Protein AF-A0A3D5E5B1-F1 (afdb_monomer)

Foldseek 3Di:
DDDDDDDDDDPDDDDDDPDPPPDPPPPDPDPDDDPDPDDFPLPDAFDKGPKAAQVDWDDDPNDIDRIWIAHSVGDIDD

Radius of gyration: 22.15 Å; Cα contacts (8 Å, |Δi|>4): 63; chains: 1; bounding box: 33×52×60 Å

Sequence (78 aa):
LLLITIFIGLSAKSQIILNNDTTVCGVQNFTLNAISSNVDSLVTDDVYTDVVDLGFDFDFYGNTYSKMLISSNGYVTF

pLDDT: mean 75.19, std 16.36, range [37.03, 97.0]

Secondary structure (DSSP, 8-state):
------------------SS-----------------S--S--STT-BPSPEEEEEEEEETTEEEEEEEEBTTS-EE-

Mean predicted aligned error: 16.44 Å

Solvent-accessible surface area (backbone atoms only — not comparable to full-atom values): 5713 Å² total; per-residue (Å²): 142,86,82,92,81,82,88,74,84,81,82,83,79,88,76,91,76,93,58,97,72,78,74,72,76,68,91,72,88,71,86,82,74,85,90,71,93,66,88,67,89,65,81,48,82,94,36,67,54,71,83,42,76,65,89,50,83,42,79,55,98,90,42,79,36,48,46,35,34,42,35,49,83,74,50,77,48,113

Structure (mmCIF, N/CA/C/O backbone):
data_AF-A0A3D5E5B1-F1
#
_entry.id   AF-A0A3D5E5B1-F1
#
loop_
_atom_site.group_PDB
_atom_site.id
_atom_site.type_symbol
_atom_site.label_atom_id
_atom_site.label_alt_id
_atom_site.label_comp_id
_atom_site.label_asym_id
_atom_site.label_entity_id
_atom_site.label_seq_id
_atom_site.pdbx_PDB_ins_code
_atom_site.Cartn_x
_atom_site.Cartn_y
_atom_site.Cartn_z
_atom_site.occupancy
_atom_site.B_iso_or_equiv
_atom_site.auth_seq_id
_atom_site.auth_comp_id
_atom_site.auth_asym_id
_atom_site.auth_atom_id
_atom_site.pdbx_PDB_model_num
ATOM 1 N N . LEU A 1 1 ? 0.106 42.079 45.941 1.00 49.34 1 LEU A N 1
ATOM 2 C CA . LEU A 1 1 ? -0.147 40.695 46.397 1.00 49.34 1 LEU A CA 1
ATOM 3 C C . LEU A 1 1 ? -1.341 40.139 45.622 1.00 49.34 1 LEU A C 1
ATOM 5 O O . LEU A 1 1 ? -2.457 40.277 46.094 1.00 49.34 1 LEU A O 1
ATOM 9 N N . LEU A 1 2 ? -1.123 39.623 44.410 1.00 37.03 2 LEU A N 1
ATOM 10 C CA . LEU A 1 2 ? -2.118 38.901 43.598 1.00 37.03 2 LEU A CA 1
ATOM 11 C C . LEU A 1 2 ? -1.404 38.460 42.310 1.00 37.03 2 LEU A C 1
ATOM 13 O O . LEU A 1 2 ? -0.749 39.297 41.704 1.00 37.03 2 LEU A O 1
ATOM 17 N N . LEU A 1 3 ? -1.438 37.246 41.783 1.00 43.41 3 LEU A N 1
ATOM 18 C CA . LEU A 1 3 ? -1.700 35.892 42.256 1.00 43.41 3 LEU A CA 1
ATOM 19 C C . LEU A 1 3 ? -1.047 35.038 41.150 1.00 43.41 3 LEU A C 1
ATOM 21 O O . LEU A 1 3 ? -1.310 35.253 39.968 1.00 43.41 3 LEU A O 1
ATOM 25 N N . ILE A 1 4 ? -0.141 34.138 41.520 1.00 56.19 4 ILE A N 1
ATOM 26 C CA . ILE A 1 4 ? 0.534 33.200 40.612 1.00 56.19 4 ILE A CA 1
ATOM 27 C C . ILE A 1 4 ? -0.498 32.222 40.034 1.00 56.19 4 ILE A C 1
ATOM 29 O O . ILE A 1 4 ? -1.255 31.640 40.802 1.00 56.19 4 ILE A O 1
ATOM 33 N N . THR A 1 5 ? -0.471 31.971 38.722 1.00 57.97 5 THR A N 1
ATOM 34 C CA . THR A 1 5 ? -1.044 30.759 38.092 1.00 57.97 5 THR A CA 1
ATOM 35 C C . THR A 1 5 ? -0.157 30.365 36.895 1.00 57.97 5 THR A C 1
ATOM 37 O O . THR A 1 5 ? -0.123 31.049 35.883 1.00 57.97 5 THR A O 1
ATOM 40 N N . ILE A 1 6 ? 0.883 29.554 37.122 1.00 56.34 6 ILE A N 1
ATOM 41 C CA . ILE A 1 6 ? 0.979 28.104 36.838 1.00 56.34 6 ILE A CA 1
ATOM 42 C C . ILE A 1 6 ? 0.689 27.749 35.363 1.00 56.34 6 ILE A C 1
ATOM 44 O O . ILE A 1 6 ? -0.458 27.561 34.971 1.00 56.34 6 ILE A O 1
ATOM 48 N N . PHE A 1 7 ? 1.755 27.555 34.575 1.00 55.47 7 PHE A N 1
ATOM 49 C CA . PHE A 1 7 ? 1.718 26.792 33.321 1.00 55.47 7 PHE A CA 1
ATOM 50 C C . PHE A 1 7 ? 1.705 25.296 33.661 1.00 55.47 7 PHE A C 1
ATOM 52 O O . PHE A 1 7 ? 2.737 24.722 34.006 1.00 55.47 7 PHE A O 1
ATOM 59 N N . ILE A 1 8 ? 0.532 24.666 33.599 1.00 61.03 8 ILE A N 1
ATOM 60 C CA . ILE A 1 8 ? 0.405 23.211 33.723 1.00 61.03 8 ILE A CA 1
ATOM 61 C C . ILE A 1 8 ? 0.631 22.622 32.329 1.00 61.03 8 ILE A C 1
ATOM 63 O O . ILE A 1 8 ? -0.102 22.937 31.393 1.00 61.03 8 ILE A O 1
ATOM 67 N N . GLY A 1 9 ? 1.668 21.797 32.179 1.00 62.06 9 GLY A N 1
ATOM 68 C CA . GLY A 1 9 ? 1.944 21.077 30.940 1.00 62.06 9 GLY A CA 1
ATOM 69 C C . GLY A 1 9 ? 0.797 20.128 30.596 1.00 62.06 9 GLY A C 1
ATOM 70 O O . GLY A 1 9 ? 0.506 19.201 31.349 1.00 62.06 9 GLY A O 1
ATOM 71 N N . LEU A 1 10 ? 0.151 20.350 29.454 1.00 58.69 10 LEU A N 1
A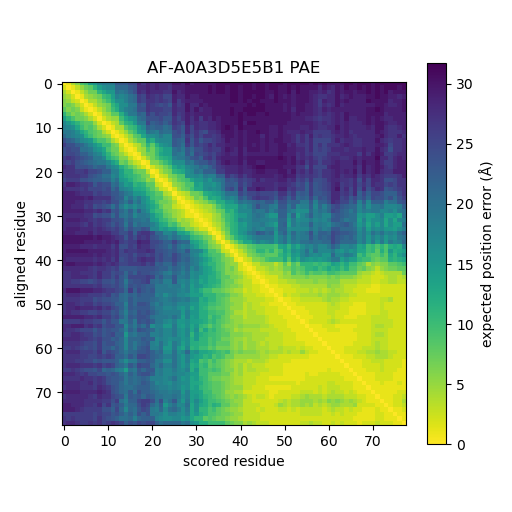TOM 72 C CA . LEU A 1 10 ? -0.825 19.418 28.904 1.00 58.69 10 LEU A CA 1
ATOM 73 C C . LEU A 1 10 ? -0.074 18.363 28.088 1.00 58.69 10 LEU A C 1
ATOM 75 O O . LEU A 1 10 ? 0.398 18.634 26.986 1.00 58.69 10 LEU A O 1
ATOM 79 N N . SER A 1 11 ? 0.035 17.145 28.621 1.00 63.06 11 SER A N 1
ATOM 80 C CA . SER A 1 11 ? 0.320 15.980 27.783 1.00 63.06 11 SER A CA 1
ATOM 81 C C . SER A 1 11 ? -0.964 15.636 27.032 1.00 63.06 11 SER A C 1
ATOM 83 O O . SER A 1 11 ? -1.895 15.071 27.604 1.00 63.06 11 SER A O 1
ATOM 85 N N . ALA A 1 12 ? -1.046 16.029 25.762 1.00 56.53 12 ALA A N 1
ATOM 86 C CA . ALA A 1 12 ? -2.148 15.635 24.898 1.00 56.53 12 ALA A CA 1
ATOM 87 C C . ALA A 1 12 ? -1.988 14.153 24.526 1.00 56.53 12 ALA A C 1
ATOM 89 O O . ALA A 1 12 ? -1.234 13.796 23.623 1.00 56.53 12 ALA A O 1
ATOM 90 N N . LYS A 1 13 ? -2.694 13.271 25.236 1.00 63.72 13 LYS A N 1
ATOM 91 C CA . LYS A 1 13 ? -2.970 11.913 24.759 1.00 63.72 13 LYS A CA 1
ATOM 92 C C . LYS A 1 13 ? -4.236 11.999 23.910 1.00 63.72 13 LYS A C 1
ATOM 94 O O . LYS A 1 13 ? -5.327 12.129 24.455 1.00 63.72 13 LYS A O 1
ATOM 99 N N . SER A 1 14 ? -4.094 11.986 22.587 1.00 50.03 14 SER A N 1
ATOM 100 C CA . SER A 1 14 ? -5.253 11.843 21.704 1.00 50.03 14 SER A CA 1
ATOM 101 C C . SER A 1 14 ? -5.626 10.366 21.611 1.00 50.03 14 SER A C 1
ATOM 103 O O . SER A 1 14 ? -4.831 9.556 21.138 1.00 50.03 14 SER A O 1
ATOM 105 N N . GLN A 1 15 ? -6.830 10.026 22.061 1.00 61.28 15 GLN A N 1
ATOM 106 C CA . GLN A 1 15 ? -7.543 8.831 21.628 1.00 61.28 15 GLN A CA 1
ATOM 107 C C . GLN A 1 15 ? -9.029 9.189 21.562 1.00 61.28 15 GLN A C 1
ATOM 109 O O . GLN A 1 15 ? -9.615 9.599 22.563 1.00 61.28 15 GLN A O 1
ATOM 114 N N . ILE A 1 16 ? -9.627 9.081 20.375 1.0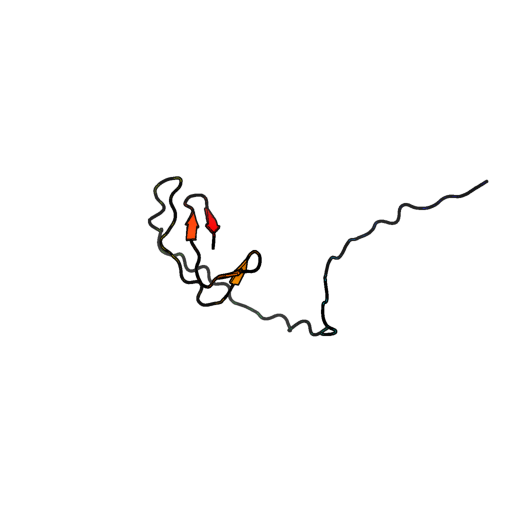0 58.62 16 ILE A N 1
ATOM 115 C CA . ILE A 1 16 ? -11.064 9.290 20.182 1.00 58.62 16 ILE A CA 1
ATOM 116 C C . ILE A 1 16 ? -11.732 7.925 20.336 1.00 58.62 16 ILE A C 1
ATOM 118 O O . ILE A 1 16 ? -11.556 7.044 19.499 1.00 58.62 16 ILE A O 1
ATOM 122 N N . ILE A 1 17 ? -12.462 7.749 21.434 1.00 60.81 17 ILE A N 1
ATOM 123 C CA . ILE A 1 17 ? -13.211 6.532 21.751 1.00 60.81 17 ILE A CA 1
ATOM 124 C C . ILE A 1 17 ? -14.679 6.808 21.399 1.00 60.81 17 ILE A C 1
ATOM 126 O O . ILE A 1 17 ? -15.346 7.576 22.089 1.00 60.81 17 ILE A O 1
ATOM 130 N N . LEU A 1 18 ? -15.168 6.237 20.293 1.00 64.12 18 LEU A N 1
ATOM 131 C CA . LEU A 1 18 ? -16.531 6.461 19.772 1.00 64.12 18 LEU A CA 1
ATOM 132 C C . LEU A 1 18 ? -17.573 5.463 20.328 1.00 64.12 18 LEU A C 1
ATOM 134 O O . LEU A 1 18 ? -18.745 5.525 19.966 1.00 64.12 18 LEU A O 1
ATOM 138 N N . ASN A 1 19 ? -17.170 4.561 21.226 1.00 65.69 19 ASN A N 1
ATOM 139 C CA . ASN A 1 19 ? -17.997 3.520 21.842 1.00 65.69 19 ASN A CA 1
ATOM 140 C C . ASN A 1 19 ? -17.404 3.104 23.204 1.00 65.69 19 ASN A C 1
ATOM 142 O O . ASN A 1 19 ? -16.197 3.178 23.382 1.00 65.69 19 ASN A O 1
ATOM 146 N N . ASN A 1 20 ? -18.214 2.629 24.165 1.00 58.81 20 ASN A N 1
ATOM 147 C CA . ASN A 1 20 ? -17.741 2.171 25.495 1.00 58.81 20 ASN A CA 1
ATOM 148 C C . ASN A 1 20 ? -16.944 0.844 25.449 1.00 58.81 20 ASN A C 1
ATOM 150 O O . ASN A 1 20 ? -16.909 0.080 26.414 1.00 58.81 20 ASN A O 1
ATOM 154 N N . ASP A 1 21 ? -16.339 0.540 24.307 1.00 62.22 21 ASP A N 1
ATOM 155 C CA . ASP A 1 21 ? -15.479 -0.613 24.158 1.00 62.22 21 ASP A CA 1
ATOM 156 C C . ASP A 1 21 ? -14.087 -0.250 24.669 1.00 62.22 21 ASP A C 1
ATOM 158 O O . ASP A 1 21 ? -13.287 0.416 24.015 1.00 62.22 21 ASP A O 1
ATOM 162 N N . THR A 1 22 ? -13.844 -0.635 25.915 1.00 65.44 22 THR A N 1
ATOM 163 C CA . THR A 1 22 ? -12.543 -0.520 26.577 1.00 65.44 22 THR A CA 1
ATOM 164 C C . THR A 1 22 ? -11.720 -1.794 26.413 1.00 65.44 22 THR A C 1
ATOM 166 O O . THR A 1 22 ? -10.656 -1.919 27.025 1.00 65.44 22 THR A O 1
ATOM 169 N N . THR A 1 23 ? -12.180 -2.751 25.594 1.00 67.88 23 THR A N 1
ATOM 170 C CA . THR A 1 23 ? -11.407 -3.954 25.317 1.00 67.88 23 THR A CA 1
ATOM 171 C C . THR A 1 23 ? -10.273 -3.598 24.366 1.00 67.88 23 THR A C 1
ATOM 173 O O . THR A 1 23 ? -10.392 -3.553 23.147 1.00 67.88 23 THR A O 1
ATOM 176 N N . VAL A 1 24 ? -9.112 -3.322 24.955 1.00 64.00 24 VAL A N 1
ATOM 177 C CA . VAL A 1 24 ? -7.854 -3.469 24.235 1.00 64.00 24 VAL A CA 1
ATOM 178 C C . VAL A 1 24 ? -7.789 -4.944 23.866 1.00 64.00 24 VAL A C 1
ATOM 180 O O . VAL A 1 24 ? -7.527 -5.782 24.732 1.00 64.00 24 VAL A O 1
ATOM 183 N N . CYS A 1 25 ? -8.091 -5.275 22.609 1.00 67.44 25 CYS A N 1
ATOM 184 C CA . CYS A 1 25 ? -7.786 -6.589 22.060 1.00 67.44 25 CYS A CA 1
ATOM 185 C C . CYS A 1 25 ? -6.352 -6.917 22.485 1.00 67.44 25 CYS A C 1
ATOM 187 O O . CYS A 1 25 ? -5.437 -6.130 22.226 1.00 67.44 25 CYS A O 1
ATOM 189 N N . GLY A 1 26 ? -6.173 -8.007 23.240 1.00 69.38 26 GLY A N 1
ATOM 190 C CA . GLY A 1 26 ? -4.872 -8.349 23.814 1.00 69.38 26 GLY A CA 1
ATOM 191 C C . GLY A 1 26 ? -3.803 -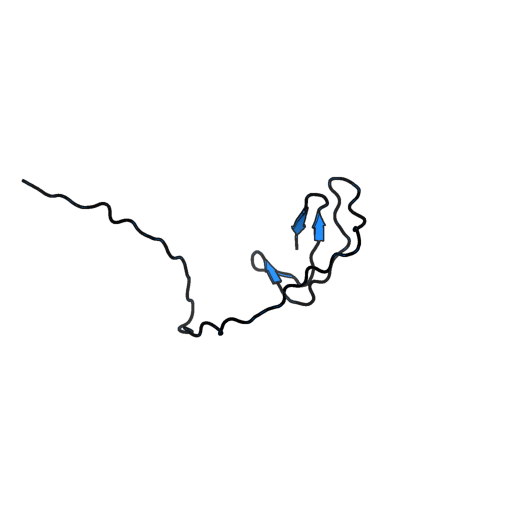8.368 22.727 1.00 69.38 26 GLY A C 1
ATOM 192 O O . GLY A 1 26 ? -4.134 -8.679 21.584 1.00 69.38 26 GLY A O 1
ATOM 193 N N . VAL A 1 27 ? -2.557 -8.023 23.081 1.00 67.62 27 VAL A N 1
ATOM 194 C CA . VAL A 1 27 ? -1.420 -7.905 22.150 1.00 67.62 27 VAL A CA 1
ATOM 195 C C . VAL A 1 27 ? -1.426 -9.077 21.167 1.00 67.62 27 VAL A C 1
ATOM 197 O O . VAL A 1 27 ? -1.050 -10.198 21.508 1.00 67.62 27 VAL A O 1
ATOM 200 N N . GLN A 1 28 ? -1.920 -8.818 19.955 1.00 68.62 28 GLN A N 1
ATOM 201 C CA . GLN A 1 28 ? -1.913 -9.788 18.876 1.00 68.62 28 GLN A CA 1
ATOM 202 C C . GLN A 1 28 ? -0.514 -9.734 18.281 1.00 68.62 28 GLN A C 1
ATOM 204 O O . GLN A 1 28 ? -0.108 -8.717 17.718 1.00 68.62 28 GLN A O 1
ATOM 209 N N . ASN A 1 29 ? 0.241 -10.819 18.424 1.00 68.12 29 ASN A N 1
ATOM 210 C CA . ASN A 1 29 ? 1.501 -10.954 17.714 1.00 68.12 29 ASN A CA 1
ATOM 211 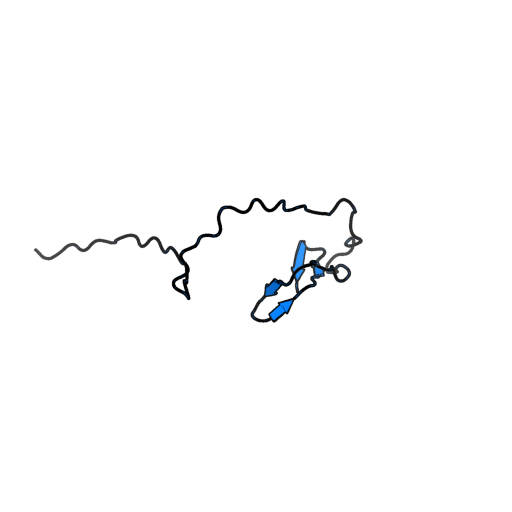C C . ASN A 1 29 ? 1.180 -11.224 16.244 1.00 68.12 29 ASN A C 1
ATOM 213 O O . ASN A 1 29 ? 0.920 -12.361 15.859 1.00 68.12 29 ASN A O 1
ATOM 217 N N . PHE A 1 30 ? 1.166 -10.167 15.436 1.00 64.75 30 PHE A N 1
ATOM 218 C CA . PHE A 1 30 ? 1.082 -10.288 13.989 1.00 64.75 30 PHE A CA 1
ATOM 219 C C . PHE A 1 30 ? 2.501 -10.389 13.434 1.00 64.75 30 PHE A C 1
ATOM 221 O O . PHE A 1 30 ? 3.313 -9.479 13.607 1.00 64.75 30 PHE A O 1
ATOM 228 N N . THR A 1 31 ? 2.830 -11.504 12.785 1.00 73.75 31 THR A N 1
ATOM 229 C CA . THR A 1 31 ? 4.098 -11.616 12.065 1.00 73.75 31 THR A CA 1
ATOM 230 C C . THR A 1 31 ? 3.983 -10.812 10.776 1.00 73.75 31 THR A C 1
ATOM 232 O O . THR A 1 31 ? 3.435 -11.281 9.781 1.00 73.75 31 THR A O 1
ATOM 235 N N . LEU A 1 32 ? 4.482 -9.576 10.806 1.00 56.88 32 LEU A N 1
ATOM 236 C CA . LEU A 1 32 ? 4.625 -8.745 9.617 1.00 56.88 32 LEU A CA 1
ATOM 237 C C . LEU A 1 32 ? 5.791 -9.293 8.789 1.00 56.88 32 LEU A C 1
ATOM 239 O O . LEU A 1 32 ? 6.955 -9.061 9.108 1.00 56.88 32 LEU A O 1
ATOM 243 N N . ASN A 1 33 ? 5.478 -10.054 7.745 1.00 62.28 33 ASN A N 1
ATOM 244 C CA . ASN A 1 33 ? 6.473 -10.510 6.783 1.00 62.28 33 ASN A CA 1
ATOM 245 C C . ASN A 1 33 ? 6.576 -9.487 5.652 1.00 62.28 33 ASN A C 1
ATOM 247 O O . ASN A 1 33 ? 5.622 -9.297 4.902 1.00 62.28 33 ASN A O 1
ATOM 251 N N . ALA A 1 34 ? 7.740 -8.860 5.496 1.00 56.25 34 ALA A N 1
ATOM 252 C CA . ALA A 1 34 ? 8.064 -8.159 4.262 1.00 56.25 34 ALA A CA 1
ATOM 253 C C . ALA A 1 34 ? 8.423 -9.211 3.203 1.00 56.25 34 ALA A C 1
ATOM 255 O O . ALA A 1 34 ? 9.528 -9.755 3.210 1.00 56.25 34 ALA A O 1
ATOM 256 N N . ILE A 1 35 ? 7.488 -9.544 2.312 1.00 57.09 35 ILE A N 1
ATOM 257 C CA . ILE A 1 35 ? 7.815 -10.346 1.130 1.00 57.09 35 ILE A CA 1
ATOM 258 C C . ILE A 1 35 ? 8.428 -9.395 0.104 1.00 57.09 35 ILE A C 1
ATOM 260 O O . ILE A 1 35 ? 7.724 -8.758 -0.668 1.00 57.09 35 ILE A O 1
ATOM 264 N N . SER A 1 36 ? 9.752 -9.278 0.106 1.00 63.72 36 SER A N 1
ATOM 265 C CA . SER A 1 36 ? 10.479 -8.769 -1.056 1.00 63.72 36 SER A CA 1
ATOM 266 C C . SER A 1 36 ? 11.862 -9.408 -1.103 1.00 63.72 36 SER A C 1
ATOM 268 O O . SER A 1 36 ? 12.823 -8.921 -0.514 1.00 63.72 36 SER A O 1
ATOM 270 N N . SER A 1 37 ? 11.945 -10.570 -1.755 1.00 54.69 37 SER A N 1
ATOM 271 C CA . SER A 1 37 ? 13.218 -11.211 -2.122 1.00 54.69 37 SER A CA 1
ATOM 272 C C . SER A 1 37 ? 13.608 -10.951 -3.576 1.00 54.69 37 SER A C 1
ATOM 274 O O . SER A 1 37 ? 14.694 -11.340 -4.000 1.00 54.69 37 SER A O 1
ATOM 276 N N . ASN A 1 38 ? 12.726 -10.321 -4.351 1.00 64.50 38 ASN A N 1
ATOM 277 C CA . ASN A 1 38 ? 12.914 -10.075 -5.768 1.00 64.50 38 ASN A CA 1
ATOM 278 C C . ASN A 1 38 ? 12.978 -8.570 -5.982 1.00 64.50 38 ASN A C 1
ATOM 280 O O . ASN A 1 38 ? 12.062 -7.849 -5.597 1.00 64.50 38 ASN A O 1
ATOM 284 N N . VAL A 1 39 ? 14.084 -8.114 -6.574 1.00 62.62 39 VAL A N 1
ATOM 285 C CA . VAL A 1 39 ? 14.227 -6.729 -7.021 1.00 62.62 39 VAL A CA 1
ATOM 286 C C . VAL A 1 39 ? 13.118 -6.484 -8.03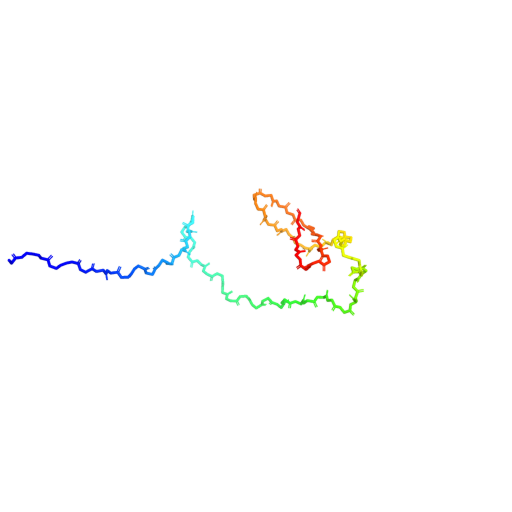3 1.00 62.62 39 VAL A C 1
ATOM 288 O O . VAL A 1 39 ? 13.088 -7.134 -9.080 1.00 62.62 39 VAL A O 1
ATOM 291 N N . ASP A 1 40 ? 12.179 -5.615 -7.678 1.00 65.56 40 ASP A N 1
ATOM 292 C CA . ASP A 1 40 ? 11.118 -5.239 -8.595 1.00 65.56 40 ASP A CA 1
ATOM 293 C C . ASP A 1 40 ? 11.687 -4.390 -9.740 1.00 65.56 40 ASP A C 1
ATOM 295 O O . ASP A 1 40 ? 12.752 -3.780 -9.635 1.00 65.56 40 ASP A O 1
ATOM 299 N N . SER A 1 41 ? 10.965 -4.351 -10.851 1.00 67.94 41 SER A N 1
ATOM 300 C CA . SER A 1 41 ? 11.323 -3.668 -12.096 1.00 67.94 41 SER A CA 1
ATOM 301 C C . SER A 1 41 ? 11.337 -2.131 -12.010 1.00 67.94 41 SER A C 1
ATOM 303 O O . SER A 1 41 ? 11.516 -1.461 -13.028 1.00 67.94 41 SER A O 1
ATOM 305 N N . LEU A 1 42 ? 11.239 -1.566 -10.801 1.00 74.69 42 LEU A N 1
ATOM 306 C CA . LEU A 1 42 ? 11.423 -0.149 -10.467 1.00 74.69 42 LEU A CA 1
ATOM 307 C C . LEU A 1 42 ? 12.892 0.294 -10.630 1.00 74.69 42 LEU A C 1
ATOM 309 O O . LEU A 1 42 ? 13.555 0.720 -9.689 1.00 74.69 42 LEU A O 1
ATOM 313 N N . VAL A 1 43 ? 13.422 0.173 -11.844 1.00 80.50 43 VAL A N 1
ATOM 314 C CA . VAL A 1 43 ? 14.782 0.602 -12.215 1.00 80.50 43 VAL A CA 1
ATOM 315 C C . VAL A 1 43 ? 14.804 1.977 -12.885 1.00 80.50 43 VAL A C 1
ATOM 317 O O . VAL A 1 43 ? 15.871 2.484 -13.218 1.00 80.50 43 VAL A O 1
ATOM 320 N N . THR A 1 44 ? 13.628 2.564 -13.112 1.00 83.31 44 THR A N 1
ATOM 321 C CA . THR A 1 44 ? 13.452 3.877 -13.741 1.00 83.31 44 THR A CA 1
ATOM 322 C C . THR A 1 44 ? 12.829 4.834 -12.735 1.00 83.31 44 THR A C 1
ATOM 324 O O . THR A 1 44 ? 11.937 4.442 -11.984 1.00 83.31 44 THR A O 1
ATOM 327 N N . ASP A 1 45 ? 13.324 6.069 -12.722 1.00 86.38 45 ASP A N 1
ATOM 328 C CA . ASP A 1 45 ? 12.826 7.140 -11.862 1.00 86.38 45 ASP A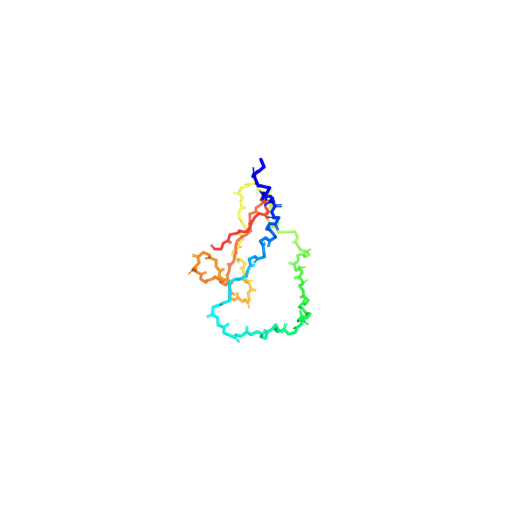 CA 1
ATOM 329 C C . ASP A 1 45 ? 11.401 7.569 -12.243 1.00 86.38 45 ASP A C 1
ATOM 331 O O . ASP A 1 45 ? 11.012 7.470 -13.408 1.00 86.38 45 ASP A O 1
ATOM 335 N N . ASP A 1 46 ? 10.640 8.043 -11.258 1.00 86.06 46 ASP A N 1
ATOM 336 C CA . ASP A 1 46 ? 9.240 8.471 -11.373 1.00 86.06 46 ASP A CA 1
ATOM 337 C C . ASP A 1 46 ? 8.281 7.440 -12.009 1.00 86.06 46 ASP A C 1
ATOM 339 O O . ASP A 1 46 ? 7.304 7.791 -12.679 1.00 86.06 46 ASP A O 1
ATOM 343 N N . VAL A 1 47 ? 8.526 6.147 -11.772 1.00 89.81 47 VAL A N 1
ATOM 344 C CA . VAL A 1 47 ? 7.671 5.038 -12.234 1.00 89.81 47 VAL A CA 1
ATOM 345 C C . VAL A 1 47 ? 6.983 4.354 -11.048 1.00 89.81 47 VAL A C 1
ATOM 347 O O . VAL A 1 47 ? 7.454 4.414 -9.911 1.00 89.81 47 VAL A O 1
ATOM 350 N N . TYR A 1 48 ? 5.845 3.711 -11.313 1.00 90.75 48 TYR A N 1
ATOM 351 C CA . TYR A 1 48 ? 5.124 2.879 -10.353 1.00 90.75 48 TYR A CA 1
ATOM 352 C C . TYR A 1 48 ? 5.252 1.396 -10.698 1.00 90.75 48 TYR A C 1
ATOM 354 O O . TYR A 1 48 ? 5.441 1.036 -11.859 1.00 90.75 48 TYR A O 1
ATOM 362 N N . THR A 1 49 ? 5.102 0.543 -9.688 1.00 88.88 49 THR A N 1
ATOM 363 C CA . THR A 1 49 ? 4.934 -0.902 -9.872 1.00 88.88 49 THR A CA 1
ATOM 364 C C . THR A 1 49 ? 3.652 -1.216 -10.631 1.00 88.88 49 THR A C 1
ATOM 366 O O . THR A 1 49 ? 2.755 -0.378 -10.756 1.00 88.88 49 THR A O 1
ATOM 369 N N . ASP A 1 50 ? 3.508 -2.474 -11.039 1.00 89.44 50 ASP A N 1
ATOM 370 C CA . ASP A 1 50 ? 2.181 -3.031 -11.278 1.00 89.44 50 ASP A CA 1
ATOM 371 C C . ASP A 1 50 ? 1.323 -2.974 -9.999 1.00 89.44 50 ASP A C 1
ATOM 373 O O . ASP A 1 50 ? 1.819 -2.781 -8.883 1.00 89.44 50 ASP A O 1
ATOM 377 N N . VAL A 1 51 ? 0.010 -3.146 -10.156 1.00 92.12 51 VAL A N 1
ATOM 378 C CA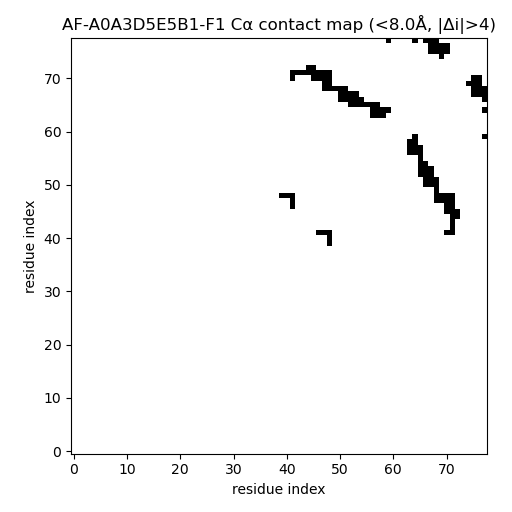 . VAL A 1 51 ? -0.929 -3.158 -9.027 1.00 92.12 51 VAL A CA 1
ATOM 379 C C . VAL A 1 51 ? -0.645 -4.361 -8.124 1.00 92.12 51 VAL A C 1
ATOM 381 O O . VAL A 1 51 ? -0.749 -5.509 -8.558 1.00 92.12 51 VAL A O 1
ATOM 384 N N . VAL A 1 52 ? -0.348 -4.095 -6.853 1.00 91.19 52 VAL A N 1
ATOM 385 C CA . VAL A 1 52 ? -0.079 -5.108 -5.827 1.00 91.19 52 VAL A CA 1
ATOM 386 C C . VAL A 1 52 ? -1.347 -5.363 -5.016 1.00 91.19 52 VAL A C 1
ATOM 388 O O . VAL A 1 52 ? -1.964 -4.425 -4.511 1.00 91.19 52 VAL A O 1
ATOM 391 N N . ASP A 1 53 ? -1.735 -6.631 -4.883 1.00 94.31 53 ASP A N 1
ATOM 392 C CA . ASP A 1 53 ? -2.849 -7.046 -4.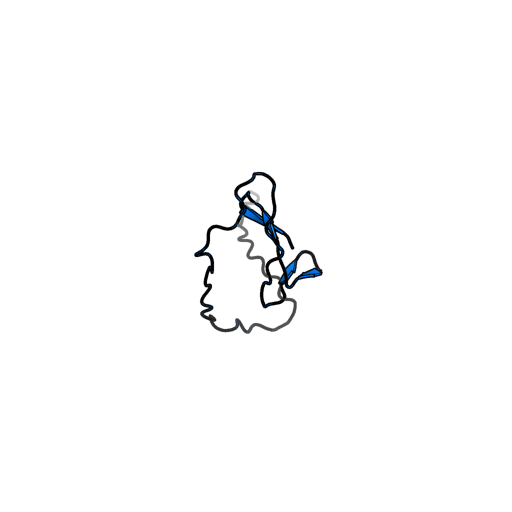024 1.00 94.31 53 ASP A CA 1
ATOM 393 C C . ASP A 1 53 ? -2.392 -7.106 -2.556 1.00 94.31 53 ASP A C 1
ATOM 395 O O . ASP A 1 53 ? -1.372 -7.725 -2.245 1.00 94.31 53 ASP A O 1
ATOM 399 N N . LEU A 1 54 ? -3.127 -6.442 -1.660 1.00 91.75 54 LEU A N 1
ATOM 400 C CA . LEU A 1 54 ? -2.821 -6.406 -0.226 1.00 91.75 54 LEU A CA 1
ATOM 401 C C . LEU A 1 54 ? -3.270 -7.684 0.491 1.00 91.75 54 LEU A C 1
ATOM 403 O O . LEU A 1 54 ? -2.732 -8.019 1.546 1.00 91.75 54 LEU A O 1
ATOM 407 N N . GLY A 1 55 ? -4.268 -8.392 -0.049 1.00 91.44 55 GLY A N 1
ATOM 408 C CA . GLY A 1 55 ? -4.903 -9.536 0.607 1.00 91.44 55 GLY A CA 1
ATOM 409 C C . GLY A 1 55 ? -5.798 -9.175 1.802 1.00 91.44 55 GLY A C 1
ATOM 410 O O . GLY A 1 55 ? -6.290 -10.076 2.481 1.00 91.44 55 GLY A O 1
ATOM 411 N N . PHE A 1 56 ? -6.014 -7.885 2.070 1.00 91.38 56 PHE A N 1
ATOM 412 C CA . PHE A 1 56 ? -6.947 -7.365 3.071 1.00 91.38 56 PHE A CA 1
ATOM 413 C C . PHE A 1 56 ? -7.427 -5.959 2.685 1.00 91.38 56 PHE A C 1
ATOM 415 O O . PHE A 1 56 ? -6.789 -5.278 1.882 1.00 91.38 56 PHE A O 1
ATOM 422 N N . ASP A 1 57 ? -8.544 -5.532 3.273 1.00 94.38 57 ASP A N 1
ATOM 423 C CA . ASP A 1 57 ? -9.107 -4.196 3.074 1.00 94.38 57 ASP A CA 1
ATOM 424 C C . ASP A 1 57 ? -8.390 -3.155 3.948 1.00 94.38 57 ASP A C 1
ATOM 426 O O . ASP A 1 57 ? -8.185 -3.354 5.149 1.00 94.38 57 ASP A O 1
ATOM 430 N N . PHE A 1 58 ? -8.025 -2.027 3.342 1.00 94.00 58 PHE A N 1
ATOM 431 C CA . PHE A 1 58 ? -7.334 -0.907 3.966 1.00 94.00 58 PHE A CA 1
ATOM 432 C C . PHE A 1 58 ? -8.077 0.407 3.705 1.00 94.00 58 PHE A C 1
ATOM 434 O O . PHE A 1 58 ? -8.252 0.823 2.559 1.00 94.00 58 PHE A O 1
ATOM 441 N N . ASP A 1 59 ? -8.488 1.085 4.776 1.00 95.56 59 ASP A N 1
ATOM 442 C CA . ASP A 1 59 ? -9.202 2.358 4.679 1.00 95.56 59 ASP A CA 1
ATOM 443 C C . ASP A 1 59 ? -8.230 3.544 4.618 1.00 95.56 59 ASP A C 1
ATOM 445 O O . ASP A 1 59 ? -7.464 3.802 5.550 1.00 95.56 59 ASP A O 1
ATOM 449 N N . PHE A 1 60 ? -8.306 4.319 3.535 1.00 94.38 60 PHE A N 1
ATOM 450 C CA . PHE A 1 60 ? -7.482 5.501 3.297 1.00 94.38 60 PHE A CA 1
ATOM 451 C C . PHE A 1 60 ? -8.341 6.678 2.817 1.00 94.38 60 PHE A C 1
ATOM 453 O O . PHE A 1 60 ? -9.080 6.584 1.840 1.00 94.38 60 PHE A O 1
ATOM 460 N N . TYR A 1 61 ? -8.286 7.801 3.544 1.00 95.75 61 TYR A N 1
ATOM 461 C CA . TYR A 1 61 ? -9.100 9.006 3.297 1.00 95.75 61 TYR A CA 1
ATOM 462 C C . TYR A 1 61 ? -10.601 8.747 3.052 1.00 95.75 61 TYR A C 1
ATOM 464 O O . TYR A 1 61 ? -11.236 9.412 2.235 1.00 95.75 61 TYR A O 1
ATOM 472 N N . GLY A 1 62 ? -11.181 7.801 3.795 1.00 96.56 62 GLY A N 1
ATOM 473 C CA . GLY A 1 62 ? -12.612 7.490 3.735 1.00 96.56 62 GLY A CA 1
ATOM 474 C C . GLY A 1 62 ? -13.025 6.556 2.595 1.00 96.56 62 GLY A C 1
ATOM 475 O O . GLY A 1 62 ? -14.220 6.324 2.433 1.00 96.56 62 GLY A O 1
ATOM 476 N N . ASN A 1 63 ? -12.070 6.012 1.836 1.00 96.44 63 ASN A N 1
ATOM 477 C CA . ASN A 1 63 ? -12.306 4.955 0.854 1.00 96.44 63 ASN A CA 1
ATOM 478 C C . ASN A 1 63 ? -11.597 3.668 1.285 1.00 96.44 63 ASN A C 1
ATOM 480 O O . ASN A 1 63 ? -10.544 3.727 1.917 1.00 96.44 63 ASN A O 1
ATOM 484 N N . THR A 1 64 ? -12.159 2.524 0.903 1.00 97.00 64 THR A N 1
ATOM 485 C CA . THR A 1 64 ? -11.593 1.199 1.180 1.00 97.00 64 THR A CA 1
ATOM 486 C C . THR A 1 64 ? -10.860 0.676 -0.052 1.00 97.00 64 THR A C 1
ATOM 488 O O . THR A 1 64 ? -11.435 0.609 -1.141 1.00 97.00 64 THR A O 1
ATOM 491 N N . TYR A 1 65 ? -9.603 0.277 0.128 1.00 96.75 65 TYR A N 1
ATOM 492 C CA . TYR A 1 65 ? -8.726 -0.249 -0.913 1.00 96.75 65 TYR A CA 1
ATOM 493 C C . TYR A 1 65 ? -8.214 -1.632 -0.527 1.00 96.75 65 TYR A C 1
ATOM 495 O O . TYR A 1 65 ? -7.795 -1.849 0.601 1.00 96.75 65 TYR A O 1
ATOM 503 N N . SER A 1 66 ? -8.177 -2.558 -1.478 1.00 96.88 66 SER A N 1
ATOM 504 C CA . SER A 1 66 ? -7.548 -3.879 -1.311 1.00 96.88 66 SER A CA 1
ATOM 505 C C . SER A 1 66 ? -6.271 -4.029 -2.137 1.00 96.88 66 SER A C 1
ATOM 507 O O . SER A 1 66 ? -5.696 -5.111 -2.246 1.00 96.88 66 SER A O 1
ATOM 509 N N . LYS A 1 67 ? -5.827 -2.934 -2.759 1.00 95.50 67 LYS A N 1
ATOM 510 C CA . LYS A 1 67 ? -4.705 -2.898 -3.694 1.00 95.50 67 LYS A CA 1
ATOM 511 C C . LYS A 1 67 ? -3.886 -1.634 -3.480 1.00 95.50 67 LYS A C 1
ATOM 513 O O . LYS A 1 67 ? -4.402 -0.649 -2.961 1.00 95.50 67 LYS A O 1
ATOM 518 N N . MET A 1 68 ? -2.625 -1.674 -3.893 1.00 94.75 68 MET A N 1
ATOM 519 C CA . MET A 1 68 ? -1.716 -0.535 -3.821 1.00 94.75 68 MET A CA 1
ATOM 520 C C . MET A 1 68 ? -0.759 -0.490 -5.014 1.00 94.75 68 MET A C 1
ATOM 522 O O . MET A 1 68 ? -0.575 -1.473 -5.734 1.00 94.75 68 MET A O 1
ATOM 526 N N . LEU A 1 69 ? -0.115 0.658 -5.185 1.00 93.19 69 LEU A N 1
ATOM 527 C CA . LEU A 1 69 ? 0.995 0.891 -6.101 1.00 93.19 69 LEU A CA 1
ATOM 528 C C . LEU A 1 69 ? 2.182 1.426 -5.299 1.00 93.19 69 LEU A C 1
ATOM 530 O O . LEU A 1 69 ? 2.003 2.247 -4.395 1.00 93.19 69 LEU A O 1
ATOM 534 N N . ILE A 1 70 ? 3.393 1.004 -5.649 1.00 91.44 70 ILE A N 1
ATOM 535 C CA . ILE A 1 70 ? 4.628 1.500 -5.032 1.00 91.44 70 ILE A CA 1
ATOM 536 C C . ILE A 1 70 ? 5.359 2.367 -6.063 1.00 91.44 70 ILE A C 1
ATOM 538 O O . ILE A 1 70 ? 5.459 2.004 -7.230 1.00 91.44 70 ILE A O 1
ATOM 542 N N . SER A 1 71 ? 5.843 3.536 -5.659 1.00 91.25 71 SER A N 1
ATOM 543 C CA . SER A 1 71 ? 6.687 4.393 -6.497 1.00 91.25 71 SER A CA 1
ATOM 544 C C . SER A 1 71 ? 8.152 3.956 -6.421 1.00 91.25 71 SER A C 1
ATOM 546 O O . SER A 1 71 ? 8.616 3.520 -5.366 1.00 91.25 71 SER A O 1
ATOM 548 N N . SER A 1 72 ? 8.918 4.175 -7.493 1.00 89.94 72 SER A N 1
ATOM 549 C CA . SER A 1 72 ? 10.388 4.076 -7.509 1.00 89.94 72 SER A CA 1
ATOM 550 C C . SER A 1 72 ? 11.054 4.905 -6.404 1.00 89.94 72 SER A C 1
ATOM 552 O O . SER A 1 72 ? 12.129 4.551 -5.928 1.00 89.94 72 SER A O 1
ATOM 554 N N . ASN A 1 73 ? 10.380 5.962 -5.941 1.00 86.75 73 ASN A N 1
ATOM 555 C CA . ASN A 1 73 ? 10.822 6.842 -4.859 1.00 86.75 73 ASN A CA 1
ATOM 556 C C . ASN A 1 73 ? 10.423 6.339 -3.456 1.00 86.75 73 ASN A C 1
ATOM 558 O O . ASN A 1 73 ? 10.627 7.034 -2.461 1.00 86.75 73 ASN A O 1
ATOM 562 N N . GLY A 1 74 ? 9.853 5.134 -3.353 1.00 84.31 74 GLY A N 1
ATOM 563 C CA . GLY A 1 74 ? 9.611 4.429 -2.093 1.00 84.31 74 GLY A CA 1
ATOM 564 C C . GLY A 1 74 ? 8.334 4.815 -1.343 1.00 84.31 74 GLY A C 1
ATOM 565 O O . GLY A 1 74 ? 8.133 4.337 -0.227 1.00 84.31 74 GLY A O 1
ATOM 566 N N . TYR A 1 75 ? 7.463 5.651 -1.918 1.00 89.12 75 TYR A N 1
ATOM 567 C CA . TYR A 1 75 ? 6.134 5.909 -1.352 1.00 89.12 75 TYR A CA 1
ATOM 568 C C . TYR A 1 75 ? 5.073 4.970 -1.937 1.00 89.12 75 TYR A C 1
ATOM 570 O O . TYR A 1 75 ? 5.218 4.456 -3.046 1.00 89.12 75 TYR A O 1
ATOM 578 N N . VAL A 1 76 ? 3.991 4.770 -1.184 1.00 91.69 76 VAL A N 1
ATOM 579 C CA . VAL A 1 76 ? 2.847 3.932 -1.565 1.00 91.69 76 VAL A CA 1
ATOM 580 C C . VAL A 1 76 ? 1.633 4.813 -1.834 1.00 91.69 76 VAL A C 1
ATOM 582 O O . VAL A 1 76 ? 1.409 5.795 -1.125 1.00 91.69 76 VAL A O 1
ATOM 585 N N . THR A 1 77 ? 0.848 4.449 -2.844 1.00 92.75 77 THR A N 1
ATOM 586 C CA . THR A 1 77 ? -0.471 5.028 -3.117 1.00 92.75 77 THR A CA 1
ATOM 587 C C . THR A 1 77 ? -1.515 3.927 -3.285 1.00 92.75 77 THR A C 1
ATOM 589 O O . THR A 1 77 ? -1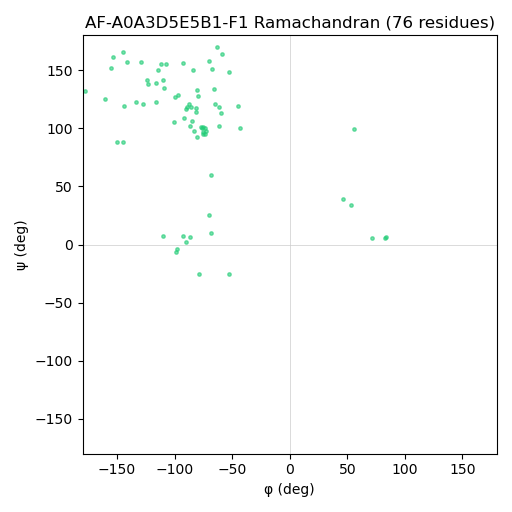.171 2.785 -3.595 1.00 92.75 77 THR A O 1
ATOM 592 N N . PHE A 1 78 ? -2.780 4.281 -3.063 1.00 93.44 78 PHE A N 1
ATOM 593 C CA . PHE A 1 78 ? -3.928 3.375 -3.016 1.00 93.44 78 PHE A CA 1
ATOM 594 C C . PHE A 1 78 ? -4.992 3.805 -4.028 1.00 93.44 78 PHE A C 1
ATOM 596 O O . PHE A 1 78 ? -5.183 5.037 -4.180 1.00 93.44 78 PHE A O 1
#